Protein AF-A0AAE1WEJ4-F1 (afdb_monomer_lite)

Organism: NCBI:txid2727404

Radius of gyration: 19.16 Å; chains: 1; bounding box: 36×30×56 Å

pLDDT: mean 90.3, std 5.78, range [63.34, 95.81]

Foldseek 3Di:
DVVCCVVVVPPQFQVLVVVVLVPDDDPRVVVVVVVVVCVVVVNDDPSGPVSVVVVCCPVPPPPCLLVVLVVVLQVAADPDDPVVSVVSLVVSVVSHDDDDPVNSVVSSVVRYDD

Secondary structure (DSSP, 8-state):
-HHHHHHTT---HHHHHHHHHHT--HHHHHHHHHHHHHHHTTS----SHHHHHHHHHHHHS-TTHHHHHHHHHTT----S-HHHHHHHHHHHHHH-SS--HHHHHHHHHHH---

InterPro domains:
  IPR005162 Retrotransposon-derived protein PEG10, N-terminal capsid-like domain [PF03732] (20-114)

Sequence (114 aa):
MEQYFLAANVEDEARKVSTATMYLMGDAKLWWRTKYAEIQANQVRLDTWALLREAIREQFFPENVEYNAMRALRKLEHTGSVRDYVKTFSALMLDIRDISEKDKLFTFMEGLKP

Structure (mmCIF, N/CA/C/O backbone):
data_AF-A0AAE1WEJ4-F1
#
_entry.id   AF-A0AAE1WEJ4-F1
#
loop_
_atom_site.group_PDB
_atom_site.id
_atom_site.type_symbol
_atom_site.label_atom_id
_atom_site.label_alt_id
_atom_site.label_comp_id
_atom_site.label_asym_id
_atom_site.label_entity_id
_atom_site.label_seq_id
_atom_site.pdbx_PDB_ins_code
_atom_site.Cartn_x
_atom_site.Cartn_y
_atom_site.Cartn_z
_atom_site.occupancy
_atom_site.B_iso_or_equiv
_atom_site.auth_seq_id
_atom_site.auth_comp_id
_atom_site.auth_asym_id
_atom_site.auth_atom_id
_atom_site.pdbx_PDB_model_num
ATOM 1 N N . MET A 1 1 ? 2.548 -7.623 -1.995 1.00 89.69 1 MET A N 1
ATOM 2 C CA . MET A 1 1 ? 3.518 -8.150 -2.983 1.00 89.69 1 MET A CA 1
ATOM 3 C C . MET A 1 1 ? 4.920 -8.318 -2.419 1.00 89.69 1 MET A C 1
ATOM 5 O O . MET A 1 1 ? 5.541 -9.311 -2.756 1.00 89.69 1 MET A O 1
ATOM 9 N N . GLU A 1 2 ? 5.410 -7.446 -1.531 1.00 88.88 2 GLU A N 1
ATOM 10 C CA . GLU A 1 2 ? 6.773 -7.593 -0.980 1.00 88.88 2 GLU A CA 1
ATOM 11 C C . GLU A 1 2 ? 7.003 -8.935 -0.275 1.00 88.88 2 GLU A C 1
ATOM 13 O O . GLU A 1 2 ? 7.959 -9.632 -0.591 1.00 88.88 2 GLU A O 1
ATOM 18 N N . GLN A 1 3 ? 6.064 -9.371 0.570 1.00 91.69 3 GLN A N 1
ATOM 19 C CA . GLN A 1 3 ? 6.120 -10.700 1.195 1.00 91.69 3 GLN A CA 1
ATOM 20 C C . GLN A 1 3 ? 6.130 -11.849 0.177 1.00 91.69 3 GLN A C 1
ATOM 22 O O . GLN A 1 3 ? 6.820 -12.840 0.386 1.00 91.69 3 GLN A O 1
ATOM 27 N N . TYR A 1 4 ? 5.400 -11.714 -0.936 1.00 92.94 4 TYR A N 1
ATOM 28 C CA . TYR A 1 4 ? 5.411 -12.713 -2.005 1.00 92.94 4 TYR A CA 1
ATOM 29 C C . TYR A 1 4 ? 6.778 -12.760 -2.692 1.00 92.94 4 TYR A C 1
ATOM 31 O O . TYR A 1 4 ? 7.315 -13.842 -2.886 1.00 92.94 4 TYR A O 1
ATOM 39 N N . PHE A 1 5 ? 7.367 -11.607 -3.023 1.00 93.56 5 PHE A N 1
ATOM 40 C CA . PHE A 1 5 ? 8.696 -11.561 -3.637 1.00 93.56 5 PHE A CA 1
ATOM 41 C C . PHE A 1 5 ? 9.769 -12.153 -2.728 1.00 93.56 5 PHE A C 1
ATOM 43 O O . PHE A 1 5 ? 10.618 -12.888 -3.219 1.00 93.56 5 PHE A O 1
ATOM 50 N N . LEU A 1 6 ? 9.688 -11.892 -1.420 1.00 92.62 6 LEU A N 1
ATOM 51 C CA . LEU A 1 6 ? 10.574 -12.497 -0.426 1.00 92.62 6 LEU A CA 1
ATOM 52 C C . LEU A 1 6 ? 10.397 -14.019 -0.367 1.00 92.62 6 LEU A C 1
ATOM 54 O O . LEU A 1 6 ? 11.371 -14.754 -0.479 1.00 92.62 6 LEU A O 1
ATOM 58 N N . ALA A 1 7 ? 9.160 -14.506 -0.244 1.00 94.06 7 ALA A N 1
ATOM 59 C CA . ALA A 1 7 ? 8.885 -15.939 -0.136 1.00 94.06 7 ALA A CA 1
ATOM 60 C C . ALA A 1 7 ? 9.220 -16.717 -1.421 1.00 94.06 7 ALA A C 1
ATOM 62 O O . ALA A 1 7 ? 9.684 -17.851 -1.356 1.00 94.06 7 ALA A O 1
ATOM 63 N N . ALA A 1 8 ? 8.992 -16.110 -2.586 1.00 92.62 8 ALA A N 1
ATOM 64 C CA . ALA A 1 8 ? 9.259 -16.704 -3.894 1.00 92.62 8 ALA A CA 1
ATOM 65 C C . ALA A 1 8 ? 10.674 -16.403 -4.428 1.00 92.62 8 ALA A C 1
ATOM 67 O O . ALA A 1 8 ? 10.974 -16.752 -5.569 1.00 92.62 8 ALA A O 1
ATOM 68 N N . ASN A 1 9 ? 11.524 -15.741 -3.633 1.00 93.19 9 ASN A N 1
ATOM 69 C CA . ASN A 1 9 ? 12.883 -15.321 -3.987 1.00 93.19 9 ASN A CA 1
ATOM 70 C C . ASN A 1 9 ? 12.981 -14.604 -5.351 1.00 93.19 9 ASN A C 1
ATOM 72 O O . ASN A 1 9 ? 13.847 -14.887 -6.182 1.00 93.19 9 ASN A O 1
ATOM 76 N N . VAL A 1 10 ? 12.040 -13.695 -5.615 1.00 92.56 10 VAL A N 1
ATOM 77 C CA . VAL A 1 10 ? 12.006 -12.910 -6.853 1.00 92.56 10 VAL A CA 1
ATOM 78 C C . VAL A 1 10 ? 12.848 -11.658 -6.652 1.00 92.56 10 VAL A C 1
ATOM 80 O O . VAL A 1 10 ? 12.363 -10.661 -6.121 1.00 92.56 10 VAL A O 1
ATOM 83 N N . GLU A 1 11 ? 14.107 -11.706 -7.077 1.00 91.19 11 GLU A N 1
ATOM 84 C CA . GLU A 1 11 ? 15.043 -10.581 -6.945 1.00 91.19 11 GLU A CA 1
ATOM 85 C C . GLU A 1 11 ? 15.021 -9.638 -8.156 1.00 91.19 11 GLU A C 1
ATOM 87 O O . GLU A 1 11 ? 15.118 -8.425 -7.980 1.00 91.19 11 GLU A O 1
ATOM 92 N N . ASP A 1 12 ? 14.817 -10.184 -9.358 1.00 95.00 12 ASP A N 1
ATOM 93 C CA . ASP A 1 12 ? 14.807 -9.440 -10.621 1.00 95.00 12 ASP A CA 1
ATOM 94 C C . ASP A 1 12 ? 13.654 -8.423 -10.702 1.00 95.00 12 ASP A C 1
ATOM 96 O O . ASP A 1 12 ? 12.477 -8.776 -10.585 1.00 95.00 12 ASP A O 1
ATOM 100 N N . GLU A 1 13 ? 13.994 -7.156 -10.944 1.00 94.94 13 GLU A N 1
ATOM 101 C CA . GLU A 1 13 ? 13.047 -6.037 -10.956 1.00 94.94 13 GLU A CA 1
ATOM 102 C C . GLU A 1 13 ? 11.997 -6.166 -12.068 1.00 94.94 13 GLU A C 1
ATOM 104 O O . GLU A 1 13 ? 10.803 -5.975 -11.816 1.00 94.94 13 GLU A O 1
ATOM 109 N N . ALA A 1 14 ? 12.402 -6.586 -13.271 1.00 92.25 14 ALA A N 1
ATOM 110 C CA . ALA A 1 14 ? 11.479 -6.776 -14.387 1.00 92.25 14 ALA A CA 1
ATOM 111 C C . ALA A 1 14 ? 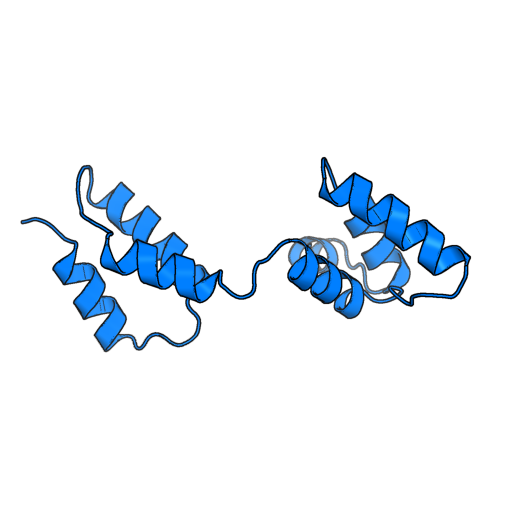10.457 -7.885 -14.086 1.00 92.25 14 ALA A C 1
ATOM 113 O O . ALA A 1 14 ? 9.258 -7.738 -14.352 1.00 92.25 14 ALA A O 1
ATOM 114 N N . ARG A 1 15 ? 10.899 -8.983 -13.461 1.00 93.62 15 ARG A N 1
ATOM 115 C CA . ARG A 1 15 ? 10.020 -10.061 -12.999 1.00 93.62 15 ARG A CA 1
ATOM 116 C C . ARG A 1 15 ? 9.103 -9.604 -11.868 1.00 93.62 15 ARG A C 1
ATOM 118 O O . ARG A 1 15 ? 7.937 -10.002 -11.879 1.00 93.62 15 ARG A O 1
ATOM 125 N N . LYS A 1 16 ? 9.558 -8.753 -10.939 1.00 95.81 16 LYS A N 1
ATOM 126 C CA . LYS A 1 16 ? 8.686 -8.155 -9.907 1.00 95.81 16 LYS A CA 1
ATOM 127 C C . LYS A 1 16 ? 7.573 -7.320 -10.534 1.00 95.81 16 LYS A C 1
ATOM 129 O O . LYS A 1 16 ? 6.406 -7.535 -10.204 1.00 95.81 16 LYS A O 1
ATOM 134 N N . VAL A 1 17 ? 7.910 -6.424 -11.466 1.00 94.50 17 VAL A N 1
ATOM 135 C CA . VAL A 1 17 ? 6.939 -5.579 -12.185 1.00 94.50 17 VAL A CA 1
ATOM 136 C C . VAL A 1 17 ? 5.945 -6.439 -12.966 1.00 94.50 17 VAL A C 1
ATOM 138 O O . VAL A 1 17 ? 4.732 -6.292 -12.803 1.00 94.50 17 VAL A O 1
ATOM 141 N N . SER A 1 18 ? 6.438 -7.390 -13.762 1.00 93.50 18 SER A N 1
ATOM 142 C CA . SER A 1 18 ? 5.590 -8.303 -14.537 1.00 93.50 18 SER A CA 1
ATOM 143 C C . SER A 1 18 ? 4.644 -9.099 -13.633 1.00 93.50 18 SER A C 1
ATOM 145 O O . SER A 1 18 ? 3.433 -9.100 -13.837 1.00 93.50 18 SER A O 1
ATOM 147 N N . THR A 1 19 ? 5.163 -9.679 -12.548 1.00 94.44 19 THR A N 1
ATOM 148 C CA . THR A 1 19 ? 4.346 -10.450 -11.604 1.00 94.44 19 THR A CA 1
ATOM 149 C C . THR A 1 19 ? 3.292 -9.574 -10.929 1.00 94.44 19 THR A C 1
ATOM 151 O O . THR A 1 19 ? 2.121 -9.933 -10.917 1.00 94.44 19 THR A O 1
ATOM 154 N N . ALA A 1 20 ? 3.660 -8.407 -10.391 1.00 94.88 20 ALA A N 1
ATOM 155 C CA . ALA A 1 20 ? 2.706 -7.516 -9.729 1.00 94.88 20 ALA A CA 1
ATOM 156 C C . ALA A 1 20 ? 1.592 -7.039 -10.667 1.00 94.88 20 ALA A C 1
ATOM 158 O O . ALA A 1 20 ? 0.426 -7.004 -10.279 1.00 94.88 20 ALA A O 1
ATOM 159 N N . THR A 1 21 ? 1.934 -6.715 -11.912 1.00 94.19 21 THR A N 1
ATOM 160 C CA . THR A 1 21 ? 0.970 -6.207 -12.897 1.00 94.19 21 THR A CA 1
ATOM 161 C C . THR A 1 21 ? 0.008 -7.285 -13.402 1.00 94.19 21 THR A C 1
ATOM 163 O O . THR A 1 21 ? -1.106 -6.967 -13.839 1.00 94.19 21 THR A O 1
ATOM 166 N N . MET A 1 22 ? 0.369 -8.570 -13.285 1.00 94.12 22 MET A N 1
ATOM 167 C CA . MET A 1 22 ? -0.558 -9.687 -13.507 1.00 94.12 22 MET A CA 1
ATOM 168 C C . MET A 1 22 ? -1.695 -9.704 -12.479 1.00 94.12 22 MET A C 1
ATOM 170 O O . MET A 1 22 ? -2.831 -9.958 -12.873 1.00 94.12 22 MET A O 1
ATOM 174 N N . TYR A 1 23 ? -1.419 -9.353 -11.218 1.00 93.44 23 TYR A N 1
ATOM 175 C CA . TYR A 1 23 ? -2.408 -9.328 -10.129 1.00 93.44 23 TYR A CA 1
ATOM 176 C C . TYR A 1 23 ? -3.298 -8.075 -10.100 1.00 93.44 23 TYR A C 1
ATOM 178 O O . TYR A 1 23 ? -4.231 -8.014 -9.299 1.00 93.44 23 TYR A O 1
ATOM 186 N N . LEU A 1 24 ? -3.049 -7.073 -10.950 1.00 94.06 24 LEU A N 1
ATOM 187 C CA . LEU A 1 24 ? -3.938 -5.914 -11.053 1.00 94.06 24 LEU A CA 1
ATOM 188 C C . LEU A 1 24 ? -5.306 -6.330 -11.609 1.00 94.06 24 LEU A C 1
ATOM 190 O O . LEU A 1 24 ? -5.398 -7.108 -12.561 1.00 94.06 24 LEU A O 1
ATOM 194 N N . MET A 1 25 ? -6.368 -5.762 -11.044 1.00 93.06 25 MET A N 1
ATOM 195 C CA . MET A 1 25 ? -7.761 -6.026 -11.414 1.00 93.06 25 MET A CA 1
ATOM 196 C C . MET A 1 25 ? -8.561 -4.718 -11.464 1.00 93.06 25 MET A C 1
ATOM 198 O O . MET A 1 25 ? -8.110 -3.696 -10.944 1.00 93.06 25 MET A O 1
ATOM 202 N N . GLY A 1 26 ? -9.735 -4.743 -12.106 1.00 94.81 26 GLY A N 1
ATOM 203 C CA . GLY A 1 26 ? -10.630 -3.583 -12.206 1.00 94.81 26 GLY A CA 1
ATOM 204 C C . GLY A 1 26 ? -9.951 -2.346 -12.805 1.00 94.81 26 GLY A C 1
ATOM 205 O O . GLY A 1 26 ? -9.194 -2.451 -13.775 1.00 94.81 26 GLY A O 1
ATOM 206 N N . ASP A 1 27 ? -10.185 -1.187 -12.190 1.00 91.94 27 ASP A N 1
ATOM 207 C CA . ASP A 1 27 ? -9.660 0.110 -12.638 1.00 91.94 27 ASP A CA 1
ATOM 208 C C . ASP A 1 27 ? -8.127 0.156 -12.659 1.00 91.94 27 ASP A C 1
ATOM 210 O O . ASP A 1 27 ? -7.530 0.730 -13.571 1.00 91.94 27 ASP A O 1
ATOM 214 N N . ALA A 1 28 ? -7.468 -0.538 -11.726 1.00 93.56 28 ALA A N 1
ATOM 215 C CA . ALA A 1 28 ? -6.012 -0.638 -11.705 1.00 93.56 28 ALA A CA 1
ATOM 216 C C . ALA A 1 28 ? -5.461 -1.390 -12.925 1.00 93.56 28 ALA A C 1
ATOM 218 O O . ALA A 1 28 ? -4.406 -1.034 -13.456 1.00 93.56 28 ALA A O 1
ATOM 219 N N . LYS A 1 29 ? -6.188 -2.399 -13.427 1.00 95.44 29 LYS A N 1
ATOM 220 C CA . LYS A 1 29 ? -5.801 -3.103 -14.657 1.00 95.44 29 LYS A CA 1
ATOM 221 C C . LYS A 1 29 ? -5.996 -2.230 -15.893 1.00 95.44 29 LYS A C 1
ATOM 223 O O . LYS A 1 29 ? -5.163 -2.286 -16.795 1.00 95.44 29 LYS A O 1
ATOM 228 N N . LEU A 1 30 ? -7.067 -1.435 -15.942 1.00 95.44 30 LEU A N 1
ATOM 229 C CA . LEU A 1 30 ? -7.310 -0.487 -17.034 1.00 95.44 30 LEU A CA 1
ATOM 230 C C . LEU A 1 30 ? -6.224 0.591 -17.082 1.00 95.44 30 LEU A C 1
ATOM 232 O O . LEU A 1 30 ? -5.625 0.793 -18.135 1.00 95.44 30 LEU A O 1
ATOM 236 N N . TRP A 1 31 ? -5.900 1.196 -15.939 1.00 95.50 31 TRP A N 1
ATOM 237 C CA . TRP A 1 31 ? -4.801 2.153 -15.812 1.00 95.50 31 TRP A CA 1
ATOM 238 C C . TRP A 1 31 ? -3.461 1.576 -16.286 1.00 95.50 31 TRP A C 1
ATOM 240 O O . TRP A 1 31 ? -2.751 2.211 -17.069 1.00 95.50 31 TRP A O 1
ATOM 250 N N . TRP A 1 32 ? -3.140 0.338 -15.888 1.00 95.75 32 TRP A N 1
ATOM 251 C CA . TRP A 1 32 ? -1.901 -0.312 -16.317 1.00 95.75 32 TRP A CA 1
ATOM 252 C C . TRP A 1 32 ? -1.821 -0.499 -17.835 1.00 95.75 32 TRP A C 1
ATOM 254 O O . TRP A 1 32 ? -0.740 -0.375 -18.400 1.00 95.75 32 TRP A O 1
ATOM 264 N N . ARG A 1 33 ? -2.941 -0.754 -18.528 1.00 94.94 33 ARG A N 1
ATOM 265 C CA . ARG A 1 33 ? -2.940 -0.873 -19.999 1.00 94.94 33 ARG A CA 1
ATOM 266 C C . ARG A 1 33 ? -2.513 0.432 -20.670 1.00 94.94 33 ARG A C 1
ATOM 268 O O . ARG A 1 33 ? -1.741 0.380 -21.624 1.00 94.94 33 ARG A O 1
ATOM 275 N N . THR A 1 34 ? -2.969 1.573 -20.155 1.00 94.38 34 THR A N 1
ATOM 276 C CA . THR A 1 34 ? -2.542 2.896 -20.631 1.00 94.38 34 THR A CA 1
ATOM 277 C C . THR A 1 34 ? -1.053 3.110 -20.367 1.00 94.38 34 THR A C 1
ATOM 279 O O . THR A 1 34 ? -0.304 3.405 -21.294 1.00 94.38 34 THR A O 1
ATOM 282 N N . LYS A 1 35 ? -0.592 2.855 -19.134 1.00 94.50 35 LYS A N 1
ATOM 283 C CA . LYS A 1 35 ? 0.829 2.989 -18.769 1.00 94.50 35 LYS A CA 1
ATOM 284 C C . LYS A 1 35 ? 1.736 2.073 -19.585 1.00 94.50 35 LYS A C 1
ATOM 286 O O . LYS A 1 35 ? 2.813 2.481 -19.997 1.00 94.50 35 LYS A O 1
ATOM 291 N N . TYR A 1 36 ? 1.298 0.851 -19.871 1.00 93.31 36 TYR A N 1
ATOM 292 C CA . TYR A 1 36 ? 2.064 -0.085 -20.685 1.00 93.31 36 TYR A CA 1
ATOM 293 C C . TYR A 1 36 ? 2.253 0.421 -22.121 1.00 93.31 36 TYR A C 1
ATOM 295 O O . TYR A 1 36 ? 3.346 0.287 -22.664 1.00 93.31 36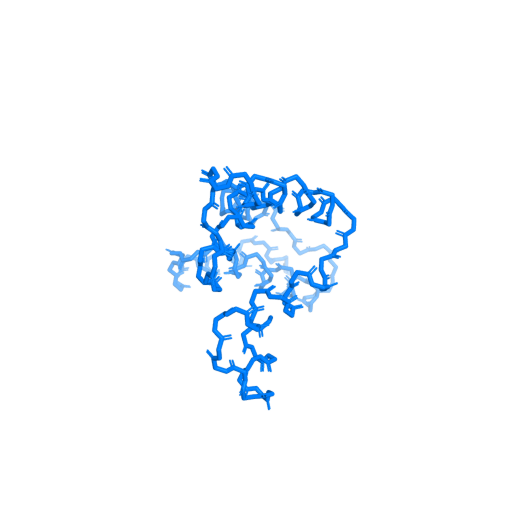 TYR A O 1
ATOM 303 N N . ALA A 1 37 ? 1.237 1.053 -22.719 1.00 94.62 37 ALA A N 1
ATOM 304 C CA . ALA A 1 37 ? 1.374 1.685 -24.032 1.00 94.62 37 ALA A CA 1
ATOM 305 C C . ALA A 1 37 ? 2.374 2.858 -24.009 1.00 94.62 37 ALA A C 1
ATOM 307 O O . ALA A 1 37 ? 3.209 2.960 -24.904 1.00 94.62 37 ALA A O 1
ATOM 308 N N . GLU A 1 38 ? 2.348 3.689 -22.961 1.00 94.50 38 GLU A N 1
ATOM 309 C CA . GLU A 1 38 ? 3.324 4.775 -22.755 1.00 94.50 38 GLU A CA 1
ATOM 310 C C . GLU A 1 38 ? 4.761 4.236 -22.608 1.00 94.50 38 GLU A C 1
ATOM 312 O O . GLU A 1 38 ? 5.701 4.816 -23.151 1.00 94.50 38 GLU A O 1
ATOM 317 N N . ILE A 1 39 ? 4.940 3.099 -21.922 1.00 93.44 39 ILE A N 1
ATOM 318 C CA . ILE A 1 39 ? 6.239 2.418 -21.797 1.00 93.44 39 ILE A CA 1
ATOM 319 C C . ILE A 1 39 ? 6.724 1.914 -23.162 1.00 93.44 39 ILE A C 1
ATOM 321 O O . ILE A 1 39 ? 7.886 2.115 -23.498 1.00 93.44 39 ILE A O 1
ATOM 325 N N . GLN A 1 40 ? 5.850 1.298 -23.968 1.00 93.31 40 GLN A N 1
ATOM 326 C CA . GLN A 1 40 ? 6.201 0.838 -25.323 1.00 93.31 40 GLN A CA 1
ATOM 327 C C . GLN A 1 40 ? 6.563 1.998 -26.262 1.00 93.31 40 GLN A C 1
ATOM 329 O O . GLN A 1 40 ? 7.381 1.836 -27.162 1.00 93.31 40 GLN A O 1
ATOM 334 N N . ALA A 1 41 ? 5.974 3.174 -26.041 1.00 95.19 41 ALA A N 1
ATOM 335 C CA . ALA A 1 41 ? 6.311 4.405 -26.749 1.00 95.19 41 ALA A CA 1
ATOM 336 C C . ALA A 1 41 ? 7.560 5.116 -26.182 1.00 95.19 41 ALA A C 1
ATOM 338 O O . ALA A 1 41 ? 7.872 6.226 -26.613 1.00 95.19 41 ALA A O 1
ATOM 339 N N . ASN A 1 42 ? 8.261 4.513 -25.213 1.00 92.50 42 ASN A N 1
ATOM 340 C CA . ASN A 1 42 ? 9.399 5.083 -24.485 1.00 92.50 42 ASN A CA 1
ATOM 341 C C . ASN A 1 42 ? 9.106 6.440 -23.808 1.00 92.50 42 ASN A C 1
ATOM 343 O O . ASN A 1 42 ? 10.016 7.239 -23.592 1.00 92.50 42 ASN A O 1
ATOM 347 N N . GLN A 1 43 ? 7.846 6.713 -23.459 1.00 92.25 43 GLN A N 1
ATOM 348 C CA . GLN A 1 43 ? 7.432 7.969 -22.819 1.00 92.25 43 GLN A CA 1
ATOM 349 C C . GLN A 1 43 ? 7.568 7.926 -21.295 1.00 92.25 43 GLN A C 1
ATOM 351 O O . GLN A 1 43 ? 7.807 8.951 -20.662 1.00 92.25 43 GLN A O 1
ATOM 356 N N . VAL A 1 44 ? 7.405 6.742 -20.701 1.00 91.19 44 VAL A N 1
ATOM 357 C CA . VAL A 1 44 ? 7.442 6.523 -19.251 1.00 91.19 44 VAL A CA 1
ATOM 358 C C . VAL A 1 44 ? 8.306 5.305 -18.941 1.00 91.19 44 VAL A C 1
ATOM 360 O O . VAL A 1 44 ? 8.307 4.323 -19.680 1.00 91.19 44 VAL A O 1
ATOM 363 N N . ARG A 1 45 ? 9.024 5.352 -17.815 1.00 91.44 45 ARG A N 1
ATOM 364 C CA . ARG A 1 45 ? 9.842 4.246 -17.313 1.00 91.44 45 ARG A CA 1
ATOM 365 C C . ARG A 1 45 ? 9.273 3.730 -15.990 1.00 91.44 45 ARG A C 1
ATOM 367 O O . ARG A 1 45 ? 9.317 4.431 -14.989 1.00 91.44 45 ARG A O 1
ATOM 374 N N . LEU A 1 46 ? 8.747 2.503 -15.999 1.00 91.81 46 LEU A N 1
ATOM 375 C CA . LEU A 1 46 ? 8.262 1.770 -14.815 1.00 91.81 46 LEU A CA 1
ATOM 376 C C . LEU A 1 46 ? 8.856 0.353 -14.804 1.00 91.81 46 LEU A C 1
ATOM 378 O O . LEU A 1 46 ? 8.139 -0.643 -14.775 1.00 91.81 46 LEU A O 1
ATOM 382 N N . ASP A 1 47 ? 10.179 0.264 -14.912 1.00 90.44 47 ASP A N 1
ATOM 383 C CA . ASP A 1 47 ? 10.934 -0.991 -15.019 1.00 90.44 47 ASP A CA 1
ATOM 384 C C . ASP A 1 47 ? 11.425 -1.536 -13.669 1.00 90.44 47 ASP A C 1
ATOM 386 O O . ASP A 1 47 ? 11.971 -2.636 -13.612 1.00 90.44 47 ASP A O 1
ATOM 390 N N . THR A 1 48 ? 11.191 -0.800 -12.581 1.00 95.38 48 THR A N 1
ATOM 391 C CA . THR A 1 48 ? 11.497 -1.231 -11.214 1.00 95.38 48 THR A CA 1
ATOM 392 C C . THR A 1 48 ? 10.240 -1.327 -10.363 1.00 95.38 48 THR A C 1
ATOM 394 O O . THR A 1 48 ? 9.250 -0.616 -10.568 1.00 95.38 48 THR A O 1
ATOM 397 N N . TRP A 1 49 ? 10.285 -2.203 -9.361 1.00 94.62 49 TRP A N 1
ATOM 398 C CA . TRP A 1 49 ? 9.217 -2.364 -8.384 1.00 94.62 49 TRP A CA 1
ATOM 399 C C . TRP A 1 49 ? 8.962 -1.070 -7.607 1.00 94.62 49 TRP A C 1
ATOM 401 O O . TRP A 1 49 ? 7.808 -0.731 -7.349 1.00 94.62 49 TRP A O 1
ATOM 411 N N . ALA A 1 50 ? 10.023 -0.331 -7.271 1.00 93.31 50 ALA A N 1
ATOM 412 C CA . ALA A 1 50 ? 9.916 0.934 -6.552 1.00 93.31 50 ALA A CA 1
ATOM 413 C C . ALA A 1 50 ? 9.090 1.967 -7.336 1.00 93.31 50 ALA A C 1
ATOM 415 O O . ALA A 1 50 ? 8.125 2.502 -6.789 1.00 93.31 50 ALA A O 1
ATOM 416 N N . LEU A 1 51 ? 9.408 2.163 -8.623 1.00 94.88 51 LEU A N 1
ATOM 417 C CA . LEU A 1 51 ? 8.694 3.094 -9.503 1.00 94.88 51 LEU A CA 1
ATOM 418 C C . LEU A 1 51 ? 7.236 2.675 -9.716 1.00 94.88 51 LEU A C 1
ATOM 420 O O . LEU A 1 51 ? 6.333 3.503 -9.643 1.00 94.88 51 LEU A O 1
ATOM 424 N N . LEU A 1 52 ? 6.979 1.379 -9.931 1.00 94.00 52 LEU A N 1
ATOM 425 C CA . LEU A 1 52 ? 5.610 0.876 -10.060 1.00 94.00 52 LEU A CA 1
ATOM 426 C C . LEU A 1 52 ? 4.795 1.123 -8.781 1.00 94.00 52 LEU A C 1
ATOM 428 O O . LEU A 1 52 ? 3.644 1.550 -8.857 1.00 94.00 52 LEU A O 1
ATOM 432 N N . ARG A 1 53 ? 5.376 0.847 -7.607 1.00 91.44 53 ARG A N 1
ATOM 433 C CA . ARG A 1 53 ? 4.715 1.034 -6.307 1.00 91.44 53 ARG A CA 1
ATOM 434 C C . ARG A 1 53 ? 4.362 2.500 -6.070 1.00 91.44 53 ARG A C 1
ATOM 436 O O . ARG A 1 53 ? 3.272 2.780 -5.579 1.00 91.44 53 ARG A O 1
ATOM 443 N N . GLU A 1 54 ? 5.265 3.411 -6.412 1.00 90.00 54 GLU A N 1
ATOM 444 C CA . GLU A 1 54 ? 5.035 4.853 -6.320 1.00 90.00 54 GLU A CA 1
ATOM 445 C C . GLU A 1 54 ? 3.931 5.308 -7.278 1.00 90.00 54 GLU A C 1
ATOM 447 O O . GLU A 1 54 ? 2.956 5.898 -6.826 1.00 90.00 54 GLU A O 1
ATOM 452 N N . ALA A 1 55 ? 3.986 4.911 -8.551 1.00 91.88 55 ALA A N 1
ATOM 453 C CA . ALA A 1 55 ? 2.965 5.272 -9.533 1.00 91.88 55 ALA A CA 1
ATOM 454 C C . ALA A 1 55 ? 1.563 4.739 -9.171 1.00 91.88 55 ALA A C 1
ATOM 456 O O . ALA A 1 55 ? 0.563 5.435 -9.342 1.00 91.88 55 ALA A O 1
ATOM 457 N N . ILE A 1 56 ? 1.469 3.511 -8.639 1.00 90.94 56 ILE A N 1
ATOM 458 C CA . ILE A 1 56 ? 0.202 2.967 -8.119 1.00 90.94 56 ILE A CA 1
ATOM 459 C C . ILE A 1 56 ? -0.277 3.791 -6.921 1.00 90.94 56 ILE A C 1
ATOM 461 O O . ILE A 1 56 ? -1.472 4.066 -6.805 1.00 90.94 56 ILE A O 1
ATOM 465 N N . ARG A 1 57 ? 0.638 4.181 -6.026 1.00 86.06 57 ARG A N 1
ATOM 466 C CA . ARG A 1 57 ? 0.307 5.009 -4.868 1.00 86.06 57 ARG A CA 1
ATOM 467 C C . ARG A 1 57 ? -0.235 6.362 -5.315 1.00 86.06 57 ARG A C 1
ATOM 469 O O . ARG A 1 57 ? -1.329 6.705 -4.909 1.00 86.06 57 ARG A O 1
ATOM 476 N N . GLU A 1 58 ? 0.449 7.085 -6.188 1.00 86.25 58 GLU A N 1
ATOM 477 C CA . GLU A 1 58 ? -0.022 8.388 -6.677 1.00 86.25 58 GLU A CA 1
ATOM 478 C C . GLU A 1 58 ? -1.376 8.302 -7.392 1.00 86.25 58 GLU A C 1
ATOM 480 O O . GLU A 1 58 ? -2.228 9.173 -7.230 1.00 86.25 58 GLU A O 1
ATOM 485 N N . GLN A 1 59 ? -1.606 7.235 -8.162 1.00 88.50 59 GLN A N 1
ATOM 486 C CA . GLN A 1 59 ? -2.839 7.081 -8.928 1.00 88.50 59 GLN A CA 1
ATOM 487 C C . GLN A 1 59 ? -4.054 6.701 -8.068 1.00 88.50 59 GLN A C 1
ATOM 489 O O . GLN A 1 59 ? -5.170 7.136 -8.366 1.00 88.50 59 GLN A O 1
ATOM 494 N N . PHE A 1 60 ? -3.864 5.832 -7.070 1.00 85.94 60 PHE A N 1
ATOM 495 C CA . PHE A 1 60 ? -4.965 5.178 -6.347 1.00 85.94 60 PHE A CA 1
ATOM 496 C C . PHE A 1 60 ? -5.016 5.501 -4.854 1.00 85.94 60 PHE A C 1
ATOM 498 O O . PHE A 1 60 ? -6.048 5.273 -4.226 1.00 85.94 60 PHE A O 1
ATOM 505 N N . PHE A 1 61 ? -3.941 6.035 -4.278 1.00 77.56 61 PHE A N 1
ATOM 506 C CA . PHE A 1 61 ? -3.935 6.548 -2.915 1.00 77.56 61 PHE A CA 1
ATOM 507 C C . PHE A 1 61 ? -4.017 8.071 -2.978 1.00 77.56 61 PHE A C 1
ATOM 509 O O . PHE A 1 61 ? -3.020 8.719 -3.295 1.00 77.56 61 PHE A O 1
ATOM 516 N N . PRO A 1 62 ? -5.178 8.674 -2.669 1.00 68.50 62 PRO A N 1
ATOM 517 C CA . PRO A 1 62 ? -5.243 10.121 -2.574 1.00 68.50 62 PRO A CA 1
ATOM 518 C C . PRO A 1 62 ? -4.256 10.599 -1.503 1.00 68.50 62 PRO A C 1
ATOM 520 O O . PRO A 1 62 ? -4.151 10.005 -0.432 1.00 68.50 62 PRO A O 1
ATOM 523 N N . GLU A 1 63 ? -3.572 11.711 -1.755 1.00 63.34 63 GLU A N 1
ATOM 524 C CA . GLU A 1 63 ? -2.663 12.368 -0.798 1.00 63.34 63 GLU A CA 1
ATOM 525 C C . GLU A 1 63 ? -3.332 12.593 0.579 1.00 63.34 63 GLU A C 1
ATOM 527 O O . GLU A 1 63 ? -2.698 12.556 1.628 1.00 63.34 63 GLU A O 1
ATOM 532 N N . ASN A 1 64 ? -4.666 12.681 0.579 1.00 71.31 64 ASN A N 1
ATOM 533 C CA . ASN A 1 64 ? -5.527 12.827 1.745 1.00 71.31 64 ASN A CA 1
ATOM 534 C C . ASN A 1 64 ? -5.833 11.524 2.513 1.00 71.31 64 ASN A C 1
ATOM 536 O O . ASN A 1 64 ? -6.751 11.545 3.328 1.00 71.31 64 ASN A O 1
ATOM 540 N N . VAL A 1 65 ? -5.170 10.383 2.276 1.00 78.69 65 VAL A N 1
ATOM 541 C CA . VAL A 1 65 ? -5.444 9.147 3.051 1.00 78.69 65 VAL A CA 1
ATOM 542 C C . VAL A 1 65 ? -5.252 9.383 4.547 1.00 78.69 65 VAL A C 1
ATOM 544 O O . VAL A 1 65 ? -6.155 9.086 5.324 1.00 78.69 65 VAL A O 1
ATOM 547 N N . GLU A 1 66 ? -4.149 10.018 4.939 1.00 81.62 66 GLU A N 1
ATOM 548 C CA . GLU A 1 66 ? -3.893 10.353 6.341 1.00 81.62 66 GLU A CA 1
ATOM 549 C C . GLU A 1 66 ? -4.916 11.368 6.875 1.00 81.62 66 GLU A C 1
ATOM 551 O O . GLU A 1 66 ? -5.485 11.173 7.948 1.00 81.62 66 GLU A O 1
ATOM 556 N N . TYR A 1 67 ? -5.260 12.395 6.087 1.00 83.56 67 TYR A N 1
ATOM 557 C CA . TYR A 1 67 ? -6.318 13.351 6.439 1.00 83.56 67 TYR A CA 1
ATOM 558 C C . TYR A 1 67 ? -7.678 12.666 6.643 1.00 83.56 67 TYR A C 1
ATOM 560 O O . TYR A 1 67 ? -8.394 12.957 7.603 1.00 83.56 67 TYR A O 1
ATOM 568 N N . ASN A 1 68 ? -8.046 11.740 5.757 1.00 86.62 68 ASN A N 1
ATOM 569 C CA . ASN A 1 68 ? -9.292 10.987 5.829 1.00 86.62 68 ASN A CA 1
ATOM 570 C C . ASN A 1 68 ? -9.292 10.044 7.032 1.00 86.62 68 ASN A C 1
ATOM 572 O O . ASN A 1 68 ? -10.302 9.979 7.733 1.00 86.62 68 ASN A O 1
ATOM 576 N N . ALA A 1 69 ? -8.169 9.377 7.305 1.00 89.06 69 ALA A N 1
ATOM 577 C CA . ALA A 1 69 ? -7.994 8.531 8.475 1.00 89.06 69 ALA A CA 1
ATOM 578 C C . ALA A 1 69 ? -8.101 9.350 9.769 1.00 89.06 69 ALA A C 1
ATOM 580 O O . ALA A 1 69 ? -8.879 8.990 10.647 1.00 89.06 69 ALA A O 1
ATOM 581 N N . MET A 1 70 ? -7.441 10.512 9.861 1.00 88.25 70 MET A N 1
ATOM 582 C CA . MET A 1 70 ? -7.565 11.441 10.995 1.00 88.25 70 MET A CA 1
ATOM 583 C C . MET A 1 70 ? -8.993 11.973 11.151 1.00 88.25 70 MET A C 1
ATOM 585 O O . MET A 1 70 ? -9.513 12.069 12.263 1.00 88.25 70 MET A O 1
ATOM 589 N N . ARG A 1 71 ? -9.666 12.308 10.046 1.00 89.19 71 ARG A N 1
ATOM 590 C CA . ARG A 1 71 ? -11.062 12.764 10.061 1.00 89.19 71 ARG A CA 1
ATOM 591 C C . ARG A 1 71 ? -12.015 11.660 10.518 1.00 89.19 71 ARG A C 1
ATOM 593 O O . ARG A 1 71 ? -12.965 11.963 11.237 1.00 89.19 71 ARG A O 1
ATOM 600 N N . ALA A 1 72 ? -11.791 10.419 10.094 1.00 90.88 72 ALA A N 1
ATOM 601 C CA . ALA A 1 72 ? -12.561 9.259 10.528 1.00 90.88 72 ALA A CA 1
ATOM 602 C C . ALA A 1 72 ? -12.288 8.935 12.001 1.00 90.88 72 ALA A C 1
ATOM 604 O O . ALA A 1 72 ? -13.231 8.701 12.747 1.00 90.88 72 ALA A O 1
ATOM 605 N N . LEU A 1 73 ? -11.029 9.029 12.435 1.00 91.69 73 LEU A N 1
ATOM 606 C CA . LEU A 1 73 ? -10.608 8.821 13.817 1.00 91.69 73 LEU A CA 1
ATOM 607 C C . LEU A 1 73 ? -11.302 9.793 14.777 1.00 91.69 73 LEU A C 1
ATOM 609 O O . LEU A 1 73 ? -11.847 9.365 15.785 1.00 91.69 73 LEU A O 1
ATOM 613 N N . ARG A 1 74 ? -11.373 11.084 14.426 1.00 89.50 74 ARG A N 1
ATOM 614 C CA . ARG A 1 74 ? -12.097 12.102 15.217 1.00 89.50 74 ARG A CA 1
ATOM 615 C C . ARG A 1 74 ? -13.598 11.841 15.351 1.00 89.50 74 ARG A C 1
ATOM 617 O O . ARG A 1 74 ? -14.237 12.431 16.211 1.00 89.50 74 ARG A O 1
ATOM 624 N N . LYS A 1 75 ? -14.175 11.041 14.454 1.00 91.44 75 LYS A N 1
ATOM 625 C CA . LYS A 1 75 ? -15.597 10.673 14.453 1.00 91.44 75 LYS A CA 1
ATOM 626 C C . LYS A 1 75 ? -15.827 9.247 14.950 1.00 91.44 75 LYS A C 1
ATOM 628 O O . LYS A 1 75 ? -16.960 8.774 14.900 1.00 91.44 75 LYS A O 1
ATOM 633 N N . LEU A 1 76 ? -14.765 8.536 15.326 1.00 92.94 76 LEU A N 1
ATOM 634 C CA . LEU A 1 76 ? -14.863 7.143 15.708 1.00 92.94 76 LEU A CA 1
ATOM 635 C C . LEU A 1 76 ? -15.507 7.054 17.091 1.00 92.94 76 LEU A C 1
ATOM 637 O O . LEU A 1 76 ? -14.952 7.525 18.076 1.00 92.94 76 LEU A O 1
ATOM 641 N N . GLU A 1 77 ? -16.659 6.399 17.155 1.00 92.00 77 GLU A N 1
ATOM 642 C CA . GLU A 1 77 ? -17.355 6.115 18.404 1.00 92.00 77 GLU A CA 1
ATOM 643 C C . GLU A 1 77 ? -17.551 4.610 18.578 1.00 92.00 77 GLU A C 1
ATOM 645 O O . GLU A 1 77 ? -17.915 3.886 17.645 1.00 92.00 77 GLU A O 1
ATOM 650 N N . HIS A 1 78 ? -17.383 4.140 19.810 1.00 91.44 78 HIS A N 1
ATOM 651 C CA . HIS A 1 78 ? -17.766 2.801 20.219 1.00 91.44 78 HIS A CA 1
ATOM 652 C C . HIS A 1 78 ? -19.298 2.679 20.186 1.00 91.44 78 HIS A C 1
ATOM 654 O O . HIS A 1 78 ? -20.006 3.222 21.030 1.00 91.44 78 HIS A O 1
ATOM 660 N N . THR A 1 79 ? -19.820 1.996 19.169 1.00 88.44 79 THR A N 1
ATOM 661 C CA . THR A 1 79 ? -21.268 1.803 18.947 1.00 88.44 79 THR A CA 1
ATOM 662 C C . THR A 1 79 ? -21.710 0.340 19.041 1.00 88.44 79 THR A C 1
ATOM 664 O O . THR A 1 79 ? -22.907 0.073 19.100 1.00 88.44 79 THR A O 1
ATOM 667 N N . GLY A 1 80 ? -20.758 -0.600 19.059 1.00 88.06 80 GLY A N 1
ATOM 668 C CA . GLY A 1 80 ? -20.992 -2.045 19.062 1.00 88.06 80 GLY A CA 1
ATOM 669 C C . GLY A 1 80 ? -20.156 -2.755 20.121 1.00 88.06 80 GLY A C 1
ATOM 670 O O . GLY A 1 80 ? -20.238 -2.421 21.295 1.00 88.06 80 GLY A O 1
ATOM 671 N N . SER A 1 81 ? -19.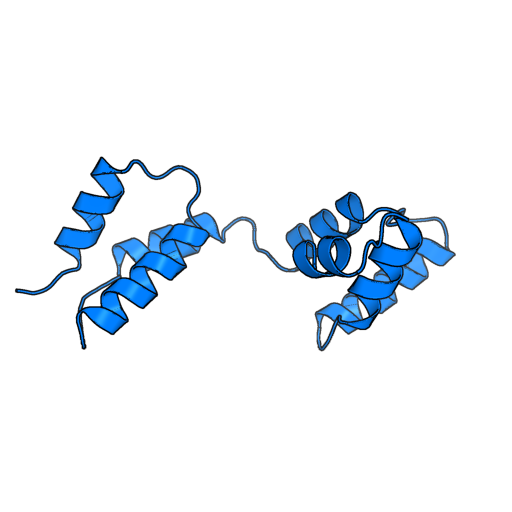364 -3.752 19.716 1.00 93.19 81 SER A N 1
ATOM 672 C CA . SER A 1 81 ? -18.433 -4.418 20.630 1.00 93.19 81 SER A CA 1
ATOM 673 C C . SER A 1 81 ? -17.105 -3.664 20.730 1.00 93.19 81 SER A C 1
ATOM 675 O 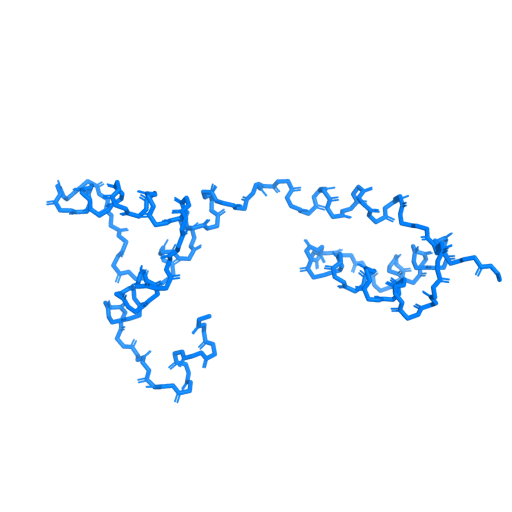O . SER A 1 81 ? -16.624 -3.083 19.751 1.00 93.19 81 SER A O 1
ATOM 677 N N . VAL A 1 82 ? -16.442 -3.773 21.885 1.00 93.00 82 VAL A N 1
ATOM 678 C CA . VAL A 1 82 ? -15.081 -3.240 22.074 1.00 93.00 82 VAL A CA 1
ATOM 679 C C . VAL A 1 82 ? -14.122 -3.838 21.043 1.00 93.00 82 VAL A C 1
ATOM 681 O O . VAL A 1 82 ? -13.237 -3.153 20.541 1.00 93.00 82 VAL A O 1
ATOM 684 N N . ARG A 1 83 ? -14.322 -5.106 20.662 1.00 93.38 83 ARG A N 1
ATOM 685 C CA . ARG A 1 83 ? -13.505 -5.779 19.647 1.00 93.38 83 ARG A CA 1
ATOM 686 C C . ARG A 1 83 ? -13.621 -5.110 18.276 1.00 93.38 83 ARG A C 1
ATOM 688 O O . ARG A 1 83 ? -12.602 -4.929 17.612 1.00 93.38 83 ARG A O 1
ATOM 695 N N . ASP A 1 84 ? -14.828 -4.745 17.855 1.00 93.88 84 ASP A N 1
ATOM 696 C CA . ASP A 1 84 ? -15.051 -4.081 16.565 1.00 93.88 84 ASP A CA 1
ATOM 697 C C . ASP A 1 84 ? -14.523 -2.643 16.576 1.00 93.88 84 ASP A C 1
ATOM 699 O O . ASP A 1 84 ? -13.935 -2.186 15.589 1.00 93.88 84 ASP A O 1
ATOM 703 N N . TYR A 1 85 ? -14.656 -1.956 17.715 1.00 94.50 85 TYR A N 1
ATOM 704 C CA . TYR A 1 85 ? -14.062 -0.639 17.932 1.00 94.50 85 TYR A CA 1
ATOM 705 C C . TYR A 1 85 ? -12.535 -0.688 17.826 1.00 94.50 85 TYR A C 1
ATOM 707 O O . TYR A 1 85 ? -11.962 0.033 17.013 1.00 94.50 85 TYR A O 1
ATOM 715 N N . VAL A 1 86 ? -11.881 -1.598 18.560 1.00 93.75 86 VAL A N 1
ATOM 716 C CA . VAL A 1 86 ? -10.425 -1.804 18.498 1.00 93.75 86 VAL A CA 1
ATOM 717 C C . VAL A 1 86 ? -9.993 -2.130 17.073 1.00 93.75 86 VAL A C 1
ATOM 719 O O . VAL A 1 86 ? -9.051 -1.526 16.574 1.00 93.75 86 VAL A O 1
ATOM 722 N N . LYS A 1 87 ? -10.707 -3.023 16.376 1.00 94.19 87 LYS A N 1
ATOM 723 C CA . LYS A 1 87 ? -10.404 -3.365 14.980 1.00 94.19 87 LYS A CA 1
ATOM 724 C C . LYS A 1 87 ? -10.446 -2.134 14.068 1.00 94.19 87 LYS A C 1
ATOM 726 O O . LYS A 1 87 ? -9.544 -1.955 13.253 1.00 94.19 87 LYS A O 1
ATOM 731 N N . THR A 1 88 ? -11.475 -1.298 14.201 1.00 93.69 88 THR A N 1
ATOM 732 C CA . THR A 1 88 ? -11.639 -0.088 13.379 1.00 93.69 88 THR A CA 1
ATOM 733 C C . THR A 1 88 ? -10.585 0.964 13.722 1.00 93.69 88 THR A C 1
ATOM 735 O O . THR A 1 88 ? -9.961 1.518 12.821 1.00 93.69 88 THR A O 1
ATOM 738 N N . PHE A 1 89 ? -10.318 1.182 15.011 1.00 93.12 89 PHE A N 1
ATOM 739 C CA . PHE A 1 89 ? -9.263 2.078 15.480 1.00 93.12 89 PHE A CA 1
ATOM 740 C C . PHE A 1 89 ? -7.889 1.644 14.952 1.00 93.12 89 PHE A C 1
ATOM 742 O O . PHE A 1 89 ? -7.174 2.445 14.356 1.00 93.12 89 PHE A O 1
ATOM 749 N N . SER A 1 90 ? -7.534 0.363 15.101 1.00 91.75 90 SER A N 1
ATOM 750 C CA . SER A 1 90 ? -6.264 -0.180 14.611 1.00 91.75 90 SER A CA 1
ATOM 751 C C . SER A 1 90 ? -6.121 -0.052 13.098 1.00 91.75 90 SER A C 1
ATOM 753 O O . SER A 1 90 ? -5.025 0.236 12.635 1.00 91.75 90 SER A O 1
ATOM 755 N N . ALA A 1 91 ? -7.203 -0.224 12.331 1.00 92.12 91 ALA A N 1
ATOM 756 C CA . ALA A 1 91 ? -7.170 -0.017 10.885 1.00 92.12 91 ALA A CA 1
ATOM 757 C C . ALA A 1 91 ? -6.842 1.442 10.528 1.00 92.12 91 ALA A C 1
ATOM 759 O O . ALA A 1 91 ? -5.966 1.673 9.703 1.00 92.12 91 ALA A O 1
ATOM 760 N N . LEU A 1 92 ? -7.467 2.416 11.200 1.00 92.00 92 LEU A N 1
ATOM 761 C CA . LEU A 1 92 ? -7.175 3.842 10.994 1.00 92.00 92 LEU A CA 1
ATOM 762 C C . LEU A 1 92 ? -5.732 4.203 11.371 1.00 92.00 92 LEU A C 1
ATOM 764 O O . LEU A 1 92 ? -5.119 5.037 10.713 1.00 92.00 92 LEU A O 1
ATOM 768 N N . MET A 1 93 ? -5.168 3.560 12.397 1.00 90.31 93 MET A N 1
ATOM 769 C CA . MET A 1 93 ? -3.775 3.781 12.802 1.00 90.31 93 MET A CA 1
ATOM 770 C C . MET A 1 93 ? -2.749 3.313 11.764 1.00 90.31 93 MET A C 1
ATOM 772 O O . MET A 1 93 ? -1.629 3.809 11.778 1.00 90.31 93 MET A O 1
ATOM 776 N N . LEU A 1 94 ? -3.092 2.381 10.867 1.00 87.50 94 LEU A N 1
ATOM 777 C CA . LEU A 1 94 ? -2.176 1.957 9.798 1.00 87.50 94 LEU A CA 1
ATOM 778 C C . LEU A 1 94 ? -1.952 3.062 8.755 1.00 87.50 94 LEU A C 1
ATOM 780 O O . LEU A 1 94 ? -0.898 3.102 8.119 1.00 87.50 94 LEU A O 1
ATOM 784 N N . ASP A 1 95 ? -2.930 3.955 8.604 1.00 86.00 95 ASP A N 1
ATOM 785 C CA . ASP A 1 95 ? -2.916 5.047 7.631 1.00 86.00 95 ASP A CA 1
ATOM 786 C C . ASP A 1 95 ? -2.357 6.366 8.206 1.00 86.00 95 ASP A C 1
ATOM 788 O O . ASP A 1 95 ? -2.072 7.284 7.438 1.00 86.00 95 ASP A O 1
ATOM 792 N N . ILE A 1 96 ? -2.172 6.465 9.532 1.00 86.62 96 ILE A N 1
ATOM 793 C CA . ILE A 1 96 ? -1.679 7.664 10.239 1.00 86.62 96 ILE A CA 1
ATOM 794 C C . ILE A 1 96 ? -0.259 7.397 10.743 1.00 86.62 96 ILE A C 1
ATOM 796 O O . ILE A 1 96 ? -0.058 6.592 11.653 1.00 86.62 96 ILE A O 1
ATOM 800 N N . ARG A 1 97 ? 0.739 8.060 10.153 1.00 74.69 97 ARG A N 1
ATOM 801 C CA . ARG A 1 97 ? 2.152 7.679 10.339 1.00 74.69 97 ARG A CA 1
ATOM 802 C C . ARG A 1 97 ? 2.799 8.327 11.560 1.00 74.69 97 ARG A C 1
ATOM 804 O O . ARG A 1 97 ? 3.610 7.676 12.213 1.00 74.69 97 ARG A O 1
ATOM 811 N N . ASP A 1 98 ? 2.383 9.544 11.906 1.00 81.25 98 ASP A N 1
ATOM 812 C CA . ASP A 1 98 ? 3.102 10.398 12.866 1.00 81.25 98 ASP A CA 1
ATOM 81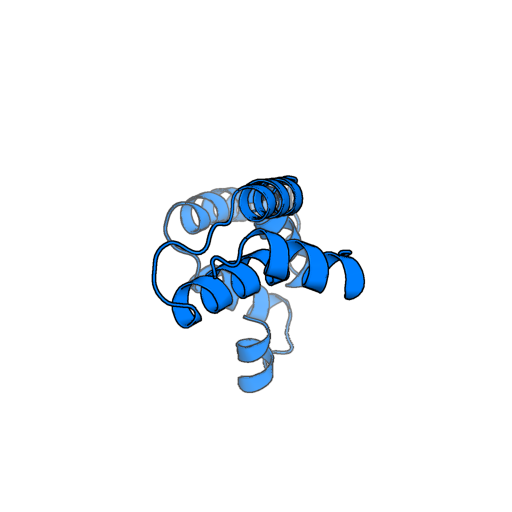3 C C . ASP A 1 98 ? 2.309 10.725 14.148 1.00 81.25 98 ASP A C 1
ATOM 815 O O . ASP A 1 98 ? 2.571 11.718 14.827 1.00 81.25 98 ASP A O 1
ATOM 819 N N . ILE A 1 99 ? 1.327 9.899 14.525 1.00 85.50 99 ILE A N 1
ATOM 820 C CA . ILE A 1 99 ? 0.569 10.096 15.772 1.00 85.50 99 ILE A CA 1
ATOM 821 C C . ILE A 1 99 ? 1.332 9.544 16.989 1.00 85.50 99 ILE A C 1
ATOM 823 O O . ILE A 1 99 ? 1.779 8.394 16.997 1.00 85.50 99 ILE A O 1
ATOM 827 N N . SER A 1 100 ? 1.480 10.361 18.038 1.00 88.19 100 SER A N 1
ATOM 828 C CA . SER A 1 100 ? 2.194 9.971 19.260 1.00 88.19 100 SER A CA 1
ATOM 829 C C . SER A 1 100 ? 1.412 8.927 20.067 1.00 88.19 100 SER A C 1
ATOM 831 O O . SER A 1 100 ? 0.184 8.937 20.068 1.00 88.19 100 SER A O 1
ATOM 833 N N . GLU A 1 101 ? 2.090 8.049 20.817 1.00 87.00 101 GLU A N 1
ATOM 834 C CA . GLU A 1 101 ? 1.413 7.051 21.673 1.00 87.00 101 GLU A CA 1
ATOM 835 C C . GLU A 1 101 ? 0.461 7.690 22.697 1.00 87.00 101 GLU A C 1
ATOM 837 O O . GLU A 1 101 ? -0.598 7.143 23.003 1.00 87.00 101 GLU A O 1
ATOM 842 N N . LYS A 1 102 ? 0.809 8.882 23.195 1.00 88.94 102 LYS A N 1
ATOM 843 C CA . LYS A 1 102 ? -0.041 9.643 24.115 1.00 88.94 102 LYS A CA 1
ATOM 844 C C . LYS A 1 102 ? -1.335 10.088 23.432 1.00 88.94 102 LYS A C 1
AT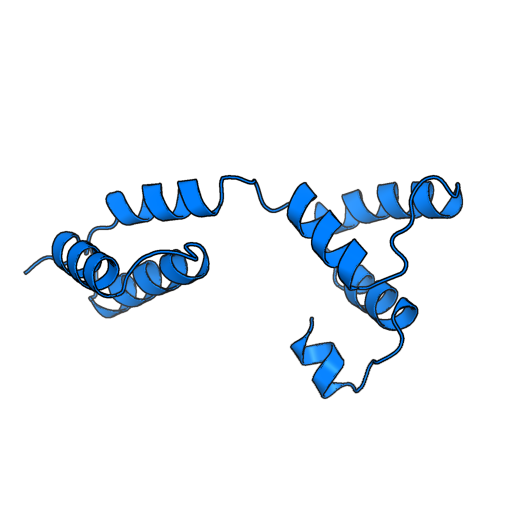OM 846 O O . LYS A 1 102 ? -2.407 9.927 24.010 1.00 88.94 102 LYS A O 1
ATOM 851 N N . ASP A 1 103 ? -1.233 10.615 22.215 1.00 88.50 103 ASP A N 1
ATOM 852 C CA . ASP A 1 103 ? -2.396 11.064 21.447 1.00 88.50 103 ASP A CA 1
ATOM 853 C C . ASP A 1 103 ? -3.242 9.872 20.988 1.00 88.50 103 ASP A C 1
ATOM 855 O O . ASP A 1 103 ? -4.465 9.932 21.066 1.00 88.50 103 ASP A O 1
ATOM 859 N N . LYS A 1 104 ? -2.611 8.744 20.621 1.00 89.50 104 LYS A N 1
ATOM 860 C CA . LYS A 1 104 ? -3.312 7.480 20.339 1.00 89.50 104 LYS A CA 1
ATOM 861 C C . LYS A 1 104 ? -4.170 7.046 21.522 1.00 89.50 104 LYS A C 1
ATOM 863 O O . LYS A 1 104 ? -5.354 6.776 21.340 1.00 89.50 104 LYS A O 1
ATOM 868 N N . LEU A 1 105 ? -3.587 6.988 22.723 1.00 90.38 105 LEU A N 1
ATOM 869 C CA . LEU A 1 105 ? -4.311 6.603 23.936 1.00 90.38 105 LEU A CA 1
ATOM 870 C C . LEU A 1 105 ? -5.465 7.573 24.214 1.00 90.38 105 LEU A C 1
ATOM 872 O O . LEU A 1 105 ? -6.579 7.137 24.491 1.00 90.38 105 LEU A O 1
ATOM 876 N N . PHE A 1 106 ? -5.209 8.879 24.114 1.00 89.19 106 PHE A N 1
ATOM 877 C CA . PHE A 1 106 ? -6.220 9.905 24.348 1.00 89.19 106 PHE A CA 1
ATOM 878 C C . PHE A 1 106 ? -7.412 9.750 23.394 1.00 89.19 106 PHE A C 1
ATOM 880 O O . PHE A 1 106 ? -8.545 9.613 23.848 1.00 89.19 106 PHE A O 1
ATOM 887 N N . THR A 1 107 ? -7.161 9.673 22.084 1.00 90.44 107 THR A N 1
ATOM 888 C CA . THR A 1 107 ? -8.225 9.525 21.083 1.00 90.44 107 THR A CA 1
ATOM 889 C C . THR A 1 107 ? -8.945 8.180 21.189 1.00 90.44 107 THR A C 1
ATOM 891 O O . THR A 1 107 ? -10.153 8.112 20.973 1.00 90.44 107 THR A O 1
ATOM 894 N N . PHE A 1 108 ? -8.238 7.109 21.566 1.00 91.69 108 PHE A N 1
ATOM 895 C CA . PHE A 1 108 ? -8.864 5.812 21.826 1.00 91.69 108 PHE A CA 1
ATOM 896 C C . PHE A 1 108 ? -9.872 5.893 22.975 1.00 91.69 108 PHE A C 1
ATOM 898 O O . PHE A 1 108 ? -10.970 5.353 22.855 1.00 91.69 108 PHE A O 1
ATOM 905 N N . MET A 1 109 ? -9.508 6.567 24.068 1.00 91.75 109 MET A N 1
ATOM 906 C CA . MET A 1 109 ? -10.364 6.715 25.245 1.00 91.75 109 MET A CA 1
ATOM 907 C C . MET A 1 109 ? -11.541 7.661 24.991 1.00 91.75 109 MET A C 1
ATOM 909 O O . MET A 1 109 ? -12.631 7.382 25.476 1.00 91.75 109 MET A O 1
ATOM 913 N N . GLU A 1 110 ? -11.363 8.735 24.211 1.00 91.06 110 GLU A N 1
ATOM 914 C CA . GLU A 1 110 ? -12.462 9.654 23.865 1.00 91.06 110 GLU A CA 1
ATOM 915 C C . GLU A 1 110 ? -13.592 8.968 23.087 1.00 91.06 110 GLU A C 1
ATOM 917 O O . GLU A 1 110 ? -14.766 9.230 23.342 1.00 91.06 110 GLU A O 1
ATOM 922 N N . GLY A 1 111 ? -13.257 8.078 22.149 1.00 88.00 111 GLY A N 1
ATOM 923 C CA . GLY A 1 111 ? -14.255 7.334 21.378 1.00 88.00 111 GLY A CA 1
ATOM 924 C C . GLY A 1 111 ? -14.849 6.133 22.121 1.00 88.00 111 GLY A C 1
ATOM 925 O O . GLY A 1 111 ? -15.846 5.562 21.669 1.00 88.00 111 GLY A O 1
ATOM 926 N N . LEU A 1 112 ? -14.259 5.722 23.249 1.00 90.50 112 LEU A N 1
ATOM 927 C CA . LEU A 1 112 ? -14.679 4.548 24.009 1.00 90.50 112 LEU A CA 1
ATOM 928 C C . LEU A 1 112 ? -15.838 4.904 24.953 1.00 90.50 112 LEU A C 1
ATOM 930 O O . LEU A 1 112 ? -15.678 5.666 25.902 1.00 90.50 112 LEU A O 1
ATOM 934 N N . LYS A 1 113 ? -17.019 4.322 24.713 1.00 81.06 113 LYS A N 1
ATOM 935 C CA . LYS A 1 113 ? -18.174 4.468 25.615 1.00 81.06 113 LYS A CA 1
ATOM 936 C C . LYS A 1 113 ? -17.998 3.613 26.885 1.00 81.06 113 LYS A C 1
ATOM 938 O O . LYS A 1 113 ? -17.447 2.515 26.743 1.00 81.06 113 LYS A O 1
ATOM 943 N N . PRO A 1 114 ? -18.452 4.098 28.065 1.00 69.31 114 PRO A N 1
ATOM 944 C CA . PRO A 1 114 ? -18.460 3.341 29.321 1.00 69.31 114 PRO A CA 1
ATOM 945 C C . PRO A 1 114 ? -19.219 2.016 29.236 1.00 69.31 114 PRO A C 1
ATOM 947 O O . PRO A 1 114 ? -20.212 1.955 28.474 1.00 69.31 114 PRO A O 1
#